Protein AF-A0A9X7V3T6-F1 (afdb_monomer_lite)

Radius of gyration: 13.88 Å; chains: 1; bounding box: 38×24×37 Å

Foldseek 3Di:
DQQAFEWEAAPVVRRTPGGRHGPVVVVVCCVVCVVQWDFDDWDAPDDRYIYTYIYRDDPVVPPPPPDD

Structure (mmCIF, N/CA/C/O backbone):
data_AF-A0A9X7V3T6-F1
#
_entry.id   AF-A0A9X7V3T6-F1
#
loop_
_atom_site.group_PDB
_atom_site.id
_atom_site.type_symbol
_atom_site.label_atom_id
_atom_site.label_alt_id
_atom_site.label_comp_id
_atom_site.label_asy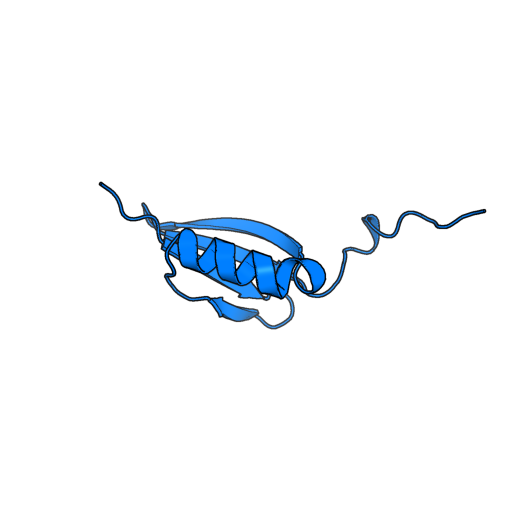m_id
_atom_site.label_entity_id
_atom_site.label_seq_id
_atom_site.pdbx_PDB_ins_code
_atom_site.Cartn_x
_atom_site.Cartn_y
_atom_site.Cartn_z
_atom_site.occupancy
_atom_site.B_iso_or_equiv
_atom_site.auth_seq_id
_atom_site.auth_comp_id
_atom_site.auth_asym_id
_atom_site.auth_atom_id
_atom_site.pdbx_PDB_model_num
ATOM 1 N N . MET A 1 1 ? -7.429 3.892 20.361 1.00 49.44 1 MET A N 1
ATOM 2 C CA . MET A 1 1 ? -6.771 2.994 19.394 1.00 49.44 1 MET A CA 1
ATOM 3 C C . MET A 1 1 ? -7.256 3.411 18.020 1.00 49.44 1 MET A C 1
ATOM 5 O O . MET A 1 1 ? -8.398 3.134 17.683 1.00 49.44 1 MET A O 1
ATOM 9 N N . THR A 1 2 ? -6.477 4.216 17.305 1.00 64.75 2 THR A N 1
ATOM 10 C CA . THR A 1 2 ? -6.773 4.577 15.913 1.00 64.75 2 THR A CA 1
ATOM 11 C C . THR A 1 2 ? -6.541 3.338 15.063 1.00 64.75 2 THR A C 1
ATOM 13 O O . THR A 1 2 ? -5.442 2.796 15.071 1.00 64.75 2 THR A O 1
ATOM 16 N N . VAL A 1 3 ? -7.594 2.838 14.419 1.00 75.56 3 VAL A N 1
ATOM 17 C CA . VAL A 1 3 ? -7.492 1.690 13.516 1.00 75.56 3 VAL A CA 1
ATOM 18 C C . VAL A 1 3 ? -6.903 2.213 12.216 1.00 75.56 3 VAL A C 1
ATOM 20 O O . VAL A 1 3 ? -7.571 2.961 11.507 1.00 75.56 3 VAL A O 1
ATOM 23 N N . GLU A 1 4 ? -5.648 1.875 11.949 1.00 85.44 4 GLU A N 1
ATOM 24 C CA . GLU A 1 4 ? -4.974 2.251 10.711 1.00 85.44 4 GLU A CA 1
ATOM 25 C C . GLU A 1 4 ? -5.549 1.424 9.561 1.00 85.44 4 GLU A C 1
ATOM 27 O O . GLU A 1 4 ? -5.601 0.193 9.616 1.00 85.44 4 GLU A O 1
ATOM 32 N N . ARG A 1 5 ? -6.048 2.119 8.544 1.00 90.81 5 ARG A N 1
ATOM 33 C CA . ARG A 1 5 ? -6.554 1.543 7.306 1.00 90.81 5 ARG A CA 1
ATOM 34 C C . ARG A 1 5 ? -5.598 1.865 6.177 1.00 90.81 5 ARG A C 1
ATOM 36 O O . ARG A 1 5 ? -5.049 2.962 6.129 1.00 90.81 5 ARG A O 1
ATOM 43 N N . TYR A 1 6 ? -5.465 0.939 5.247 1.00 90.75 6 TYR A N 1
ATOM 44 C CA . TYR A 1 6 ? -4.613 1.092 4.082 1.00 90.75 6 TYR A CA 1
ATOM 45 C C . TYR A 1 6 ? -5.427 0.793 2.825 1.00 90.75 6 TYR A C 1
ATOM 47 O O . TYR A 1 6 ? -6.229 -0.141 2.799 1.00 90.75 6 TYR A O 1
ATOM 55 N N . SER A 1 7 ? -5.236 1.583 1.781 1.00 91.56 7 SER A N 1
ATOM 56 C CA . SER A 1 7 ? -5.735 1.278 0.444 1.00 91.56 7 SER A CA 1
ATOM 57 C C . SER A 1 7 ? -4.548 1.095 -0.483 1.00 91.56 7 SER A C 1
ATOM 59 O O . SER A 1 7 ? -3.642 1.914 -0.452 1.00 91.56 7 SER A O 1
ATOM 61 N N . ILE A 1 8 ? -4.558 0.055 -1.307 1.00 90.88 8 ILE A N 1
ATOM 62 C CA . ILE A 1 8 ? -3.520 -0.211 -2.302 1.00 90.88 8 ILE A CA 1
ATOM 63 C C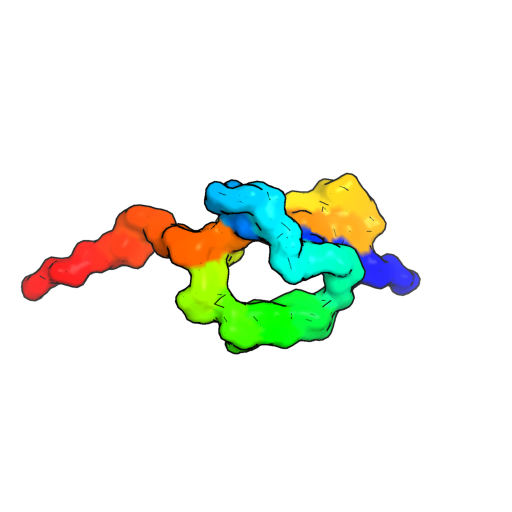 . ILE A 1 8 ? -4.077 0.171 -3.671 1.00 90.88 8 ILE A C 1
ATOM 65 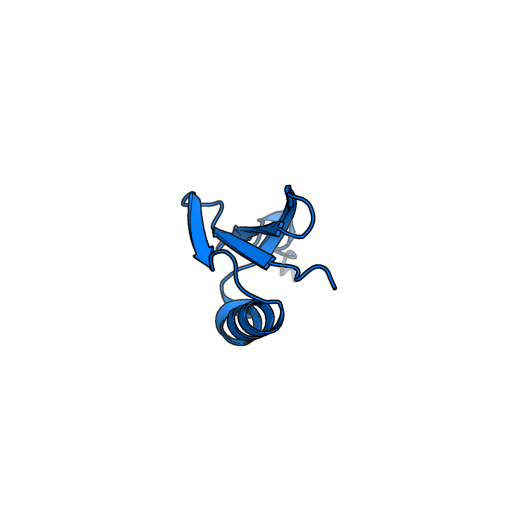O O . ILE A 1 8 ? -5.124 -0.340 -4.078 1.00 90.88 8 ILE A O 1
ATOM 69 N N . ILE A 1 9 ? -3.395 1.077 -4.366 1.00 91.06 9 ILE A N 1
ATOM 70 C CA . ILE A 1 9 ? -3.771 1.582 -5.686 1.00 91.06 9 ILE A CA 1
ATOM 71 C C . ILE A 1 9 ? -2.651 1.275 -6.672 1.00 91.06 9 ILE A C 1
ATOM 73 O O . ILE A 1 9 ? -1.504 1.649 -6.459 1.00 91.06 9 ILE A O 1
ATOM 77 N N . LEU A 1 10 ? -2.991 0.615 -7.770 1.00 89.69 10 LEU A N 1
ATOM 78 C CA . LEU A 1 10 ? -2.109 0.411 -8.904 1.00 89.69 10 LEU A CA 1
ATOM 79 C C . LEU A 1 10 ? -1.998 1.709 -9.711 1.00 89.69 10 LEU A C 1
ATOM 81 O O . LEU A 1 10 ? -2.946 2.079 -10.402 1.00 89.69 10 LEU A O 1
ATOM 85 N N . GLU A 1 11 ? -0.841 2.364 -9.661 1.00 86.12 11 GLU A N 1
ATOM 86 C CA . GLU A 1 11 ? -0.570 3.653 -10.310 1.00 86.12 11 GLU A CA 1
ATOM 87 C C . GLU A 1 11 ? -0.751 3.575 -11.834 1.00 86.12 11 GLU A C 1
ATOM 89 O O . GLU A 1 11 ? -1.405 4.426 -12.432 1.00 86.12 11 GLU A O 1
ATOM 94 N N . ALA A 1 12 ? -0.278 2.493 -12.462 1.00 84.12 12 ALA A N 1
ATOM 95 C CA . ALA A 1 12 ? -0.319 2.316 -13.916 1.00 84.12 12 ALA A CA 1
ATOM 96 C C . ALA A 1 12 ? -1.740 2.333 -14.517 1.00 84.12 12 ALA A C 1
ATOM 98 O O . ALA A 1 12 ? -1.921 2.644 -15.696 1.00 84.12 12 ALA A O 1
ATOM 99 N N . ARG A 1 13 ? -2.756 1.965 -13.729 1.00 83.94 13 ARG A N 1
ATOM 100 C CA . ARG A 1 13 ? -4.159 1.882 -14.171 1.00 83.94 13 ARG A CA 1
ATOM 101 C C . ARG A 1 13 ? -5.114 2.703 -13.310 1.00 83.94 13 ARG A C 1
ATOM 103 O O . ARG A 1 13 ? -6.320 2.611 -13.523 1.00 83.94 13 ARG A O 1
ATOM 110 N N . ASP A 1 14 ? -4.584 3.441 -12.337 1.00 83.31 14 ASP A N 1
ATOM 111 C CA . ASP A 1 14 ? -5.348 4.085 -11.263 1.00 83.31 14 ASP A CA 1
ATOM 112 C C . ASP A 1 14 ? -6.378 3.122 -10.625 1.00 83.31 14 ASP A C 1
ATOM 114 O O . ASP A 1 14 ? -7.517 3.470 -10.317 1.00 83.31 14 ASP A O 1
ATOM 118 N N . GLN A 1 15 ? -6.010 1.841 -10.498 1.00 88.12 15 GLN A N 1
ATOM 119 C CA . GLN A 1 15 ? -6.930 0.784 -10.077 1.00 88.12 15 GLN A CA 1
ATOM 120 C C . GLN A 1 15 ? -6.747 0.481 -8.595 1.00 88.12 15 GLN A C 1
ATOM 122 O O . GLN A 1 15 ? -5.674 0.081 -8.162 1.00 88.12 15 GLN A O 1
ATOM 127 N N . THR A 1 16 ? -7.811 0.603 -7.803 1.00 89.94 16 THR A N 1
ATOM 128 C CA . THR A 1 16 ? -7.777 0.182 -6.397 1.00 89.94 16 THR A CA 1
ATOM 129 C C . THR A 1 16 ? -7.781 -1.344 -6.300 1.00 89.94 16 THR A C 1
ATOM 131 O O . THR A 1 16 ? -8.776 -1.981 -6.642 1.00 89.94 16 THR A O 1
ATOM 134 N N . LEU A 1 17 ? -6.680 -1.917 -5.817 1.00 89.19 17 LEU A N 1
ATOM 135 C CA . LEU A 1 17 ? -6.525 -3.353 -5.568 1.00 89.19 17 LEU A CA 1
ATOM 136 C C . LEU A 1 17 ? -7.070 -3.732 -4.189 1.00 89.19 17 LEU A C 1
ATOM 138 O O . LEU A 1 17 ? -7.746 -4.744 -4.029 1.00 89.19 17 LEU A O 1
ATOM 142 N N . LEU A 1 18 ? -6.825 -2.869 -3.201 1.00 90.31 18 LEU A N 1
ATOM 143 C CA . LEU A 1 18 ? -7.257 -3.052 -1.820 1.00 90.31 18 LEU A CA 1
ATOM 144 C C . LEU A 1 18 ? -7.840 -1.731 -1.308 1.00 90.31 18 LEU A C 1
ATOM 146 O O . LEU A 1 18 ? -7.251 -0.675 -1.526 1.00 90.31 18 LEU A O 1
ATOM 150 N N . SER A 1 19 ? -8.984 -1.750 -0.623 1.00 90.31 19 SER A N 1
ATOM 151 C CA . SER A 1 19 ? -9.641 -0.523 -0.149 1.00 90.31 19 SER A CA 1
ATOM 152 C C . SER A 1 19 ? -9.940 -0.587 1.340 1.00 90.31 19 SER A C 1
ATOM 154 O O . SER A 1 19 ? -10.668 -1.471 1.787 1.00 90.31 19 SER A O 1
ATOM 156 N N . ARG A 1 20 ? -9.417 0.386 2.102 1.00 86.94 20 ARG A N 1
ATOM 157 C CA . ARG A 1 20 ? -9.641 0.536 3.554 1.00 86.94 20 ARG A CA 1
ATOM 158 C C . ARG A 1 20 ? -9.405 -0.768 4.324 1.00 86.94 20 ARG A C 1
ATOM 160 O O . ARG A 1 20 ? -10.146 -1.085 5.256 1.00 86.94 20 ARG A O 1
ATOM 167 N N . ALA A 1 21 ? -8.383 -1.509 3.941 1.00 88.81 21 ALA A N 1
ATOM 168 C CA . ALA A 1 21 ? -8.023 -2.777 4.539 1.00 88.81 21 ALA A CA 1
ATOM 169 C C . ALA A 1 21 ? -7.249 -2.575 5.843 1.00 88.81 21 ALA A C 1
ATOM 171 O O . ALA A 1 21 ? -6.695 -1.498 6.091 1.00 88.81 21 ALA A O 1
ATOM 172 N N . THR A 1 22 ? -7.240 -3.585 6.704 1.00 90.06 22 THR A N 1
ATOM 173 C CA . THR A 1 22 ? -6.369 -3.578 7.886 1.00 90.06 22 THR A CA 1
ATOM 174 C C . THR A 1 22 ? -4.930 -3.905 7.501 1.00 90.06 22 THR A C 1
ATOM 176 O O . THR A 1 22 ? -4.645 -4.352 6.393 1.00 90.06 22 THR A O 1
ATOM 179 N N . ARG A 1 23 ? -4.003 -3.704 8.442 1.00 86.19 23 ARG A N 1
ATOM 180 C CA . ARG A 1 23 ? -2.606 -4.103 8.259 1.00 86.19 23 ARG A CA 1
ATOM 181 C C . ARG A 1 23 ? -2.459 -5.590 7.906 1.00 86.19 23 ARG A C 1
ATOM 183 O O . ARG A 1 23 ? -1.693 -5.902 7.011 1.00 86.19 23 ARG A O 1
ATOM 190 N N . GLU A 1 24 ? -3.216 -6.474 8.554 1.00 89.31 24 GLU A N 1
ATOM 191 C CA . GLU A 1 24 ? -3.155 -7.920 8.290 1.00 89.31 24 GLU A CA 1
ATOM 192 C C . GLU A 1 24 ? -3.593 -8.266 6.857 1.00 89.31 24 GLU A C 1
ATOM 194 O O . GLU A 1 24 ? -2.961 -9.083 6.197 1.00 89.31 24 GLU A O 1
ATOM 199 N N . GLU A 1 25 ? -4.646 -7.618 6.350 1.00 90.12 25 GLU A N 1
ATOM 200 C CA . GLU A 1 25 ? -5.106 -7.806 4.966 1.00 90.12 25 GLU A CA 1
ATOM 201 C C . GLU A 1 25 ? -4.089 -7.269 3.949 1.00 90.12 25 GLU A C 1
ATOM 203 O O . GLU A 1 25 ? -3.884 -7.865 2.897 1.00 90.12 25 GLU A O 1
ATOM 208 N N . VAL A 1 26 ? -3.424 -6.157 4.273 1.00 87.94 26 VAL A N 1
ATOM 209 C CA . VAL A 1 26 ? -2.323 -5.607 3.469 1.00 87.94 26 VAL A CA 1
ATOM 210 C C . VAL A 1 26 ? -1.139 -6.562 3.454 1.00 87.94 26 VAL A C 1
ATOM 212 O O . VAL A 1 26 ? -0.583 -6.803 2.392 1.00 87.94 26 VAL A O 1
ATOM 215 N N . GLU A 1 27 ? -0.757 -7.110 4.607 1.00 88.12 27 GLU A N 1
ATOM 216 C CA . GLU A 1 27 ? 0.337 -8.077 4.727 1.00 88.12 27 GLU A CA 1
ATOM 217 C C . GLU A 1 27 ? 0.037 -9.354 3.932 1.00 88.12 27 GLU A C 1
ATOM 219 O O . GLU A 1 27 ? 0.910 -9.826 3.215 1.00 88.12 27 GLU A O 1
ATOM 224 N N . GLN A 1 28 ? -1.199 -9.862 3.973 1.00 90.38 28 GLN A N 1
ATOM 225 C CA . GLN A 1 28 ? -1.617 -11.004 3.152 1.00 90.38 28 GLN A CA 1
ATOM 226 C C . GLN A 1 28 ? -1.601 -10.683 1.653 1.00 90.38 28 GLN A C 1
ATOM 228 O O . GLN A 1 28 ? -1.105 -11.477 0.861 1.00 90.38 28 GLN A O 1
ATOM 233 N N . PHE A 1 29 ? -2.109 -9.512 1.265 1.00 88.88 29 PHE A N 1
ATOM 234 C CA . PHE A 1 29 ? -2.066 -9.073 -0.126 1.00 88.88 29 PHE A CA 1
ATOM 235 C C . PHE A 1 29 ? -0.624 -8.967 -0.631 1.00 88.88 29 PHE A C 1
ATOM 237 O O . PHE A 1 29 ? -0.326 -9.403 -1.739 1.00 88.88 29 PHE A O 1
ATOM 244 N N . TRP A 1 30 ? 0.276 -8.411 0.181 1.00 87.31 30 TRP A N 1
ATOM 245 C CA . TRP A 1 30 ? 1.693 -8.370 -0.150 1.00 87.31 30 TRP A CA 1
ATOM 246 C C . TRP A 1 30 ? 2.289 -9.771 -0.226 1.00 87.31 30 TRP A C 1
ATOM 248 O O . TRP A 1 30 ? 2.944 -10.055 -1.208 1.00 87.31 30 TRP A O 1
ATOM 258 N N . ASP A 1 31 ? 2.013 -10.683 0.703 1.00 87.62 31 ASP A N 1
ATOM 259 C CA . ASP A 1 31 ? 2.535 -12.058 0.630 1.00 87.62 31 ASP A CA 1
ATOM 260 C C . ASP A 1 31 ? 2.150 -12.771 -0.687 1.00 87.62 31 ASP A C 1
ATOM 262 O O . ASP A 1 31 ? 2.980 -13.438 -1.304 1.00 87.62 31 ASP A O 1
ATOM 266 N N . GLU A 1 32 ? 0.921 -12.562 -1.177 1.00 89.06 32 GLU A N 1
ATOM 267 C CA . GLU A 1 32 ? 0.453 -13.142 -2.445 1.00 89.06 32 GLU A CA 1
ATOM 268 C C . GLU A 1 32 ? 0.938 -12.390 -3.698 1.00 89.06 32 GLU A C 1
ATOM 270 O O . GLU A 1 32 ? 1.094 -12.999 -4.762 1.00 89.06 32 GLU A O 1
ATOM 275 N N . HIS A 1 33 ? 1.171 -11.077 -3.603 1.00 85.50 33 HIS A N 1
ATOM 276 C CA . HIS A 1 33 ? 1.443 -10.209 -4.752 1.00 85.50 33 HIS A CA 1
ATOM 277 C C . HIS A 1 33 ? 2.792 -9.465 -4.719 1.00 85.50 33 HIS A C 1
ATOM 279 O O . HIS A 1 33 ? 3.039 -8.644 -5.602 1.00 85.50 33 HIS A O 1
ATOM 285 N N . ASP A 1 34 ? 3.687 -9.769 -3.776 1.00 82.19 34 ASP A N 1
ATOM 286 C CA . ASP A 1 34 ? 5.039 -9.185 -3.634 1.00 82.19 34 ASP A CA 1
ATOM 287 C C . ASP A 1 34 ? 5.864 -9.335 -4.919 1.00 82.19 34 ASP A C 1
ATOM 289 O O . ASP A 1 34 ? 6.607 -8.443 -5.307 1.00 82.19 34 ASP A O 1
ATOM 293 N N . ALA A 1 35 ? 5.650 -10.427 -5.657 1.00 80.44 35 ALA A N 1
ATOM 294 C CA . ALA A 1 35 ? 6.311 -10.668 -6.937 1.00 80.44 35 ALA A CA 1
ATOM 295 C C . ALA A 1 35 ? 5.699 -9.899 -8.128 1.00 80.44 35 ALA A C 1
ATOM 297 O O . ALA A 1 35 ? 6.285 -9.896 -9.211 1.00 80.44 35 ALA A O 1
ATOM 298 N N . LEU A 1 36 ? 4.503 -9.320 -7.969 1.00 81.00 36 LEU A N 1
ATOM 299 C CA . LEU A 1 36 ? 3.731 -8.690 -9.048 1.00 81.00 36 LEU A CA 1
ATOM 300 C C . LEU A 1 36 ? 3.659 -7.173 -8.923 1.00 81.00 36 LEU A C 1
ATOM 302 O O . LEU A 1 36 ? 3.610 -6.491 -9.943 1.00 81.00 36 LEU A O 1
ATOM 306 N N . TYR A 1 37 ? 3.622 -6.652 -7.700 1.00 84.38 37 TYR A N 1
ATOM 307 C CA . TYR A 1 37 ? 3.491 -5.227 -7.446 1.00 84.38 37 TYR A CA 1
ATOM 308 C C . TYR A 1 37 ? 4.709 -4.708 -6.688 1.00 84.38 37 TYR A C 1
ATOM 310 O O . TYR A 1 37 ? 5.181 -5.338 -5.754 1.00 84.38 37 TYR A O 1
ATOM 318 N N . PHE A 1 38 ? 5.189 -3.525 -7.057 1.00 79.62 38 PHE A N 1
ATOM 319 C CA . PHE A 1 38 ? 6.264 -2.814 -6.372 1.00 79.62 38 PHE A CA 1
ATOM 320 C C . PHE A 1 38 ? 5.706 -1.562 -5.709 1.00 79.62 38 PHE A C 1
ATOM 322 O O . PHE A 1 38 ? 5.011 -0.771 -6.347 1.00 79.62 38 PHE A O 1
ATOM 329 N N . GLY A 1 39 ? 5.994 -1.377 -4.421 1.00 78.25 39 GLY A N 1
ATOM 330 C CA . GLY A 1 39 ? 5.563 -0.201 -3.668 1.00 78.25 39 GLY A CA 1
ATOM 331 C C . GLY A 1 39 ? 6.351 1.042 -4.070 1.00 78.25 39 GLY A C 1
ATOM 332 O O . GLY A 1 39 ? 7.534 1.144 -3.763 1.00 78.25 39 GLY A O 1
ATOM 333 N N . LEU A 1 40 ? 5.687 2.007 -4.709 1.00 74.12 40 LEU A N 1
ATOM 334 C CA . LEU A 1 40 ? 6.304 3.261 -5.154 1.00 74.12 40 LEU A CA 1
ATOM 335 C C . LEU A 1 40 ? 6.251 4.335 -4.073 1.00 74.12 40 LEU A C 1
ATOM 337 O O . LEU A 1 40 ? 7.235 5.022 -3.790 1.00 74.12 40 LEU A O 1
ATOM 341 N N . ARG A 1 41 ? 5.063 4.529 -3.495 1.00 82.19 41 ARG A N 1
ATOM 342 C CA . ARG A 1 41 ? 4.793 5.650 -2.597 1.00 82.19 41 ARG A CA 1
ATOM 343 C C . ARG A 1 41 ? 3.666 5.320 -1.633 1.00 82.19 41 ARG A C 1
ATOM 345 O O . ARG A 1 41 ? 2.688 4.680 -1.996 1.00 82.19 41 ARG A O 1
ATOM 352 N N . MET A 1 42 ? 3.778 5.832 -0.412 1.00 86.50 42 MET A N 1
ATOM 353 C CA . MET A 1 42 ? 2.691 5.851 0.562 1.00 86.50 42 MET A CA 1
ATOM 354 C C . MET A 1 42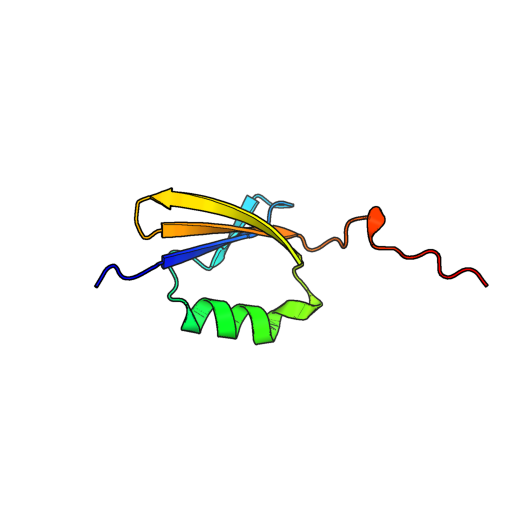 ? 2.285 7.300 0.848 1.00 86.50 42 MET A C 1
ATOM 356 O O . MET A 1 42 ? 3.142 8.139 1.120 1.00 86.50 42 MET A O 1
ATOM 360 N N . GLU A 1 43 ? 0.989 7.591 0.802 1.00 87.69 43 GLU A N 1
ATOM 361 C CA . GLU A 1 43 ? 0.403 8.889 1.139 1.00 87.69 43 GLU A CA 1
ATOM 362 C C . GLU A 1 43 ? -0.623 8.736 2.263 1.00 87.69 43 GLU A C 1
ATOM 364 O O . GLU A 1 43 ? -1.357 7.759 2.317 1.00 87.69 43 GLU A O 1
ATOM 369 N N . GLY A 1 44 ? -0.692 9.689 3.189 1.00 85.50 44 GLY A N 1
ATOM 370 C CA . GLY A 1 44 ? -1.744 9.709 4.208 1.00 85.50 44 GLY A CA 1
ATOM 371 C C . GLY A 1 44 ? -2.927 10.544 3.729 1.00 85.50 44 GLY A C 1
ATOM 372 O O . GLY A 1 44 ? -2.796 11.762 3.653 1.00 85.50 44 GLY A O 1
ATOM 373 N N . GLU A 1 45 ? -4.074 9.924 3.437 1.00 79.69 45 GLU A N 1
ATOM 374 C CA . GLU A 1 45 ? -5.297 10.651 3.043 1.00 79.69 45 GLU A CA 1
ATOM 375 C C . GLU A 1 45 ? -5.978 11.297 4.258 1.00 79.69 45 GLU A C 1
ATOM 377 O O . GLU A 1 45 ? -6.453 12.431 4.205 1.00 79.69 45 GLU A O 1
ATOM 382 N N . ALA A 1 46 ? -6.014 10.579 5.381 1.00 79.38 46 ALA A N 1
ATOM 383 C CA . ALA A 1 46 ? -6.683 11.007 6.602 1.00 79.38 46 ALA A CA 1
ATOM 384 C C . ALA A 1 46 ? -5.963 10.437 7.836 1.00 79.38 46 ALA A C 1
ATOM 386 O O . ALA A 1 46 ? -5.213 9.465 7.726 1.00 79.38 46 ALA A O 1
ATOM 387 N N . PRO A 1 47 ? -6.180 10.991 9.042 1.00 77.44 47 PRO A N 1
ATOM 388 C CA . PRO A 1 47 ? -5.642 10.398 10.263 1.00 77.44 47 PRO A CA 1
ATOM 389 C C . PRO A 1 47 ? -6.137 8.952 10.425 1.00 77.44 47 PRO A C 1
ATOM 391 O O . PRO A 1 47 ? -7.316 8.712 10.683 1.00 77.44 47 PRO A O 1
ATOM 394 N N . GLY A 1 48 ? -5.220 7.992 10.277 1.00 83.00 48 GLY A N 1
ATOM 395 C CA . GLY A 1 48 ? -5.522 6.560 10.313 1.00 83.00 48 GLY A CA 1
ATOM 396 C C . GLY A 1 48 ? -5.954 5.958 8.973 1.00 83.00 48 GLY A C 1
ATOM 397 O O . GLY A 1 48 ? -6.443 4.834 8.975 1.00 83.00 48 GLY A O 1
ATOM 398 N N . HIS A 1 49 ? -5.788 6.656 7.845 1.00 88.06 49 HIS A N 1
ATOM 399 C CA . HIS A 1 49 ? -5.982 6.091 6.507 1.00 88.06 49 HIS A CA 1
ATOM 400 C C . HIS A 1 49 ? -4.810 6.450 5.588 1.00 88.06 49 HIS A C 1
ATOM 402 O O . HIS A 1 49 ? -4.555 7.620 5.301 1.00 88.06 49 HIS A O 1
ATOM 408 N N . TRP A 1 50 ? -4.118 5.415 5.126 1.00 87.75 50 TRP A N 1
ATOM 409 C CA . TRP A 1 50 ? -2.975 5.473 4.230 1.00 87.75 50 TRP A CA 1
ATOM 410 C C . TRP A 1 50 ? -3.335 4.921 2.847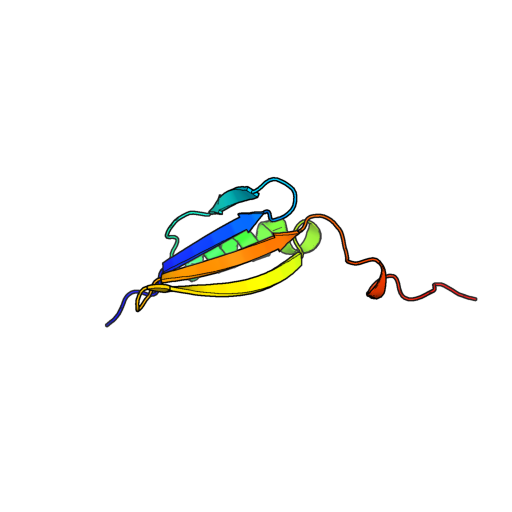 1.00 87.75 50 TRP A C 1
ATOM 412 O O . TRP A 1 50 ? -4.047 3.929 2.721 1.00 87.75 50 TRP A O 1
ATOM 422 N N . LEU A 1 51 ? -2.832 5.557 1.805 1.00 90.56 51 LEU A N 1
ATOM 423 C CA . LEU A 1 51 ? -2.885 5.132 0.417 1.00 90.56 51 LEU A CA 1
ATOM 424 C C . LEU A 1 51 ? -1.492 4.633 0.036 1.00 90.56 51 LEU A C 1
ATOM 426 O O . LEU A 1 51 ? -0.498 5.297 0.309 1.00 90.56 51 LEU A O 1
ATOM 430 N N . VAL A 1 52 ? -1.411 3.459 -0.568 1.00 89.25 52 VAL A N 1
ATOM 431 C CA . VAL A 1 52 ? -0.178 2.813 -1.007 1.00 89.25 52 VAL A CA 1
ATOM 432 C C . VAL A 1 52 ? -0.270 2.674 -2.513 1.00 89.25 52 VAL A C 1
ATOM 434 O O . VAL A 1 52 ? -1.066 1.889 -3.020 1.00 89.25 52 VAL A O 1
ATOM 437 N N . TYR A 1 53 ? 0.525 3.455 -3.224 1.00 88.69 53 TYR A N 1
ATOM 438 C CA . TYR A 1 53 ? 0.629 3.388 -4.668 1.00 88.69 53 TYR A CA 1
ATOM 439 C C . TYR A 1 53 ? 1.662 2.336 -5.051 1.00 88.69 53 TYR A C 1
ATOM 441 O O . TYR A 1 53 ? 2.802 2.362 -4.573 1.00 88.69 53 TYR A O 1
ATOM 449 N N . VAL A 1 54 ? 1.240 1.402 -5.895 1.00 88.69 54 VAL A N 1
ATOM 450 C CA . VAL A 1 54 ? 2.045 0.281 -6.376 1.00 88.69 54 VAL A CA 1
ATOM 451 C C . VAL A 1 54 ? 2.087 0.260 -7.900 1.00 88.69 54 VAL A C 1
ATOM 453 O O . VAL A 1 54 ? 1.207 0.816 -8.553 1.00 88.69 54 VAL A O 1
ATOM 456 N N . THR A 1 55 ? 3.087 -0.392 -8.482 1.00 84.94 55 THR A N 1
ATOM 457 C CA . THR A 1 55 ? 3.236 -0.566 -9.936 1.00 84.94 55 THR A CA 1
ATOM 458 C C . THR A 1 55 ? 3.530 -2.017 -10.298 1.00 84.94 55 THR A C 1
ATOM 460 O O . THR A 1 55 ? 4.149 -2.726 -9.516 1.00 84.94 55 THR A O 1
ATOM 463 N N . GLU A 1 56 ? 3.087 -2.458 -11.477 1.00 81.94 56 GLU A N 1
ATOM 464 C CA . GLU A 1 56 ? 3.427 -3.774 -12.052 1.00 81.94 56 GLU A CA 1
ATOM 465 C C . GLU A 1 56 ? 4.781 -3.766 -12.783 1.00 81.94 56 GLU A C 1
ATOM 467 O O . GLU A 1 56 ? 5.352 -4.820 -13.054 1.00 81.94 56 GLU A O 1
ATOM 472 N N . GLU A 1 57 ? 5.297 -2.585 -13.135 1.00 66.88 57 GLU A N 1
ATOM 473 C CA . GLU A 1 57 ? 6.599 -2.442 -13.784 1.00 66.88 57 GLU A CA 1
ATOM 474 C C . GLU A 1 57 ? 7.678 -2.129 -12.752 1.00 66.88 57 GLU A C 1
ATOM 476 O O . GLU A 1 57 ? 7.613 -1.107 -12.068 1.00 66.88 57 GLU A O 1
ATOM 481 N N . ILE A 1 58 ? 8.702 -2.986 -12.690 1.00 62.72 58 ILE A N 1
ATOM 482 C CA . ILE A 1 58 ? 9.965 -2.658 -12.025 1.00 62.72 58 ILE A CA 1
ATOM 483 C C . ILE A 1 58 ? 10.498 -1.400 -12.722 1.00 62.72 58 ILE A C 1
ATOM 485 O O . ILE A 1 58 ? 10.693 -1.452 -13.944 1.00 62.72 58 ILE A O 1
ATOM 489 N N . PRO A 1 59 ? 10.717 -0.282 -12.005 1.00 57.00 59 PRO A N 1
ATOM 490 C CA . PRO A 1 59 ? 11.266 0.916 -12.624 1.00 57.00 59 PRO A CA 1
ATOM 491 C C . PRO A 1 59 ? 12.563 0.544 -13.346 1.00 57.00 59 PRO A C 1
ATOM 493 O O . PRO A 1 59 ? 13.376 -0.210 -12.813 1.00 57.00 59 PRO A O 1
ATOM 496 N N . GLU A 1 60 ? 12.761 1.047 -14.570 1.00 55.84 60 GLU A N 1
ATOM 497 C CA . GLU A 1 60 ? 13.929 0.702 -15.402 1.00 55.84 60 GLU A CA 1
ATOM 498 C C . GLU A 1 60 ? 15.279 0.913 -14.677 1.00 55.84 60 GLU A C 1
ATOM 500 O O . GLU A 1 60 ? 16.269 0.296 -15.055 1.00 55.84 60 GLU A O 1
ATOM 505 N N . ASP A 1 61 ? 15.300 1.715 -13.607 1.00 54.44 61 ASP A N 1
ATOM 506 C CA . ASP A 1 61 ? 16.442 1.986 -12.722 1.00 54.44 61 ASP A CA 1
ATOM 507 C C . ASP A 1 61 ? 16.851 0.789 -11.826 1.00 54.44 61 ASP A C 1
ATOM 509 O O . ASP A 1 61 ? 18.020 0.648 -11.473 1.00 54.44 61 ASP A O 1
ATOM 513 N N . GLU A 1 62 ? 15.928 -0.131 -11.512 1.00 54.09 62 GLU A N 1
ATOM 514 C CA . GLU A 1 62 ? 16.203 -1.390 -10.790 1.00 54.09 62 GLU A CA 1
ATOM 515 C C . GLU A 1 62 ? 16.529 -2.564 -11.725 1.00 54.09 62 GLU A C 1
ATOM 517 O O . GLU A 1 62 ? 16.882 -3.656 -11.264 1.00 54.09 62 GLU A O 1
ATOM 522 N N . ARG A 1 63 ? 16.504 -2.350 -13.051 1.00 52.94 63 ARG A N 1
ATOM 523 C CA . ARG A 1 63 ? 17.178 -3.254 -13.991 1.00 52.94 63 ARG A CA 1
ATOM 524 C C . ARG A 1 63 ? 18.677 -3.046 -13.822 1.00 52.94 63 ARG A C 1
ATOM 526 O O . ARG A 1 63 ? 19.320 -2.397 -14.643 1.00 52.94 63 AR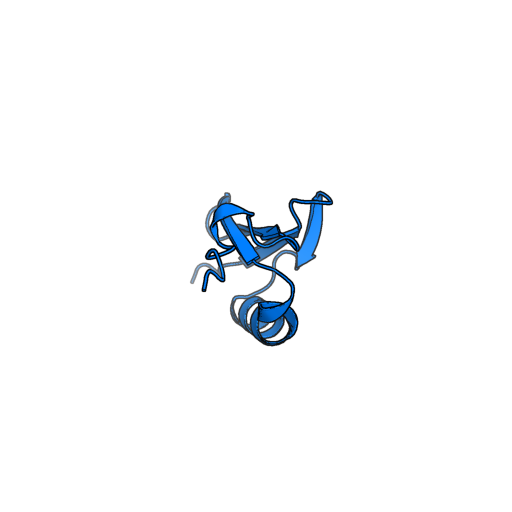G A O 1
ATOM 533 N N . LEU A 1 64 ? 19.238 -3.620 -12.755 1.00 56.88 64 LEU A N 1
ATOM 534 C CA . LEU A 1 64 ? 20.673 -3.852 -12.651 1.00 56.88 64 LEU A CA 1
ATOM 535 C C . LEU A 1 64 ? 21.140 -4.352 -14.024 1.00 56.88 64 LEU A C 1
ATOM 537 O O . LEU A 1 64 ? 20.574 -5.340 -14.515 1.00 56.88 64 LEU A O 1
ATOM 541 N N . PRO A 1 65 ? 22.107 -3.684 -14.676 1.00 50.03 65 PRO A N 1
ATOM 542 C CA . PRO A 1 65 ? 22.659 -4.209 -15.904 1.00 50.03 65 PRO A CA 1
ATOM 543 C C . PRO A 1 65 ? 23.210 -5.588 -15.565 1.00 50.03 65 PRO A C 1
ATOM 545 O O . PRO A 1 65 ? 24.146 -5.736 -14.779 1.00 50.03 65 PRO A O 1
ATOM 548 N N . CYS A 1 66 ? 22.584 -6.620 -16.119 1.00 59.97 66 CYS A N 1
ATOM 549 C CA . CYS A 1 66 ? 23.190 -7.932 -16.183 1.00 59.97 66 CYS A CA 1
ATOM 550 C C . CYS A 1 66 ? 24.278 -7.833 -17.261 1.00 59.97 66 CYS A C 1
ATOM 552 O O . CYS A 1 66 ? 24.068 -8.223 -18.403 1.00 59.97 66 CYS A O 1
ATOM 554 N N . GLU A 1 67 ? 25.406 -7.217 -16.922 1.00 57.00 67 GLU A N 1
ATOM 555 C CA . GLU A 1 67 ? 26.618 -7.217 -17.737 1.00 57.00 67 GLU A CA 1
ATOM 556 C C . GLU A 1 67 ? 27.809 -7.493 -16.825 1.00 57.00 67 GLU A C 1
ATOM 558 O O . GLU A 1 67 ? 27.969 -6.835 -15.799 1.00 57.00 67 GLU A O 1
ATOM 563 N N . ALA A 1 68 ? 28.734 -8.385 -17.146 1.00 50.62 68 ALA A N 1
ATOM 564 C CA . ALA A 1 68 ? 28.791 -9.609 -17.949 1.00 50.62 68 ALA A CA 1
ATOM 565 C C . ALA A 1 68 ? 30.183 -10.189 -17.637 1.00 50.62 68 ALA A C 1
ATOM 567 O O . ALA A 1 68 ? 31.109 -9.379 -17.387 1.00 50.62 68 ALA A O 1
#

Sequence (68 aa):
MTVERYSIILEARDQTLLSRATREEVEQFWDEHDALYFGLRMEGEAPGHWLVYVTEEIPEDERLPCEA

Secondary structure (DSSP, 8-state):
----EEEEEEGGGTEEEEEEE-HHHHHHHHHHHTTT-EEEEEEEEETTEEEEEEESSPPGGG------

Organism: NCBI:txid74829

pLDDT: mean 80.02, std 12.74, range [49.44, 91.56]